Protein AF-A0A6I2GN11-F1 (afdb_monomer)

Structure (mmCIF, N/CA/C/O backbone):
data_AF-A0A6I2GN11-F1
#
_entry.id   AF-A0A6I2GN11-F1
#
loop_
_atom_site.group_PDB
_atom_site.id
_atom_site.type_symbol
_atom_site.label_atom_id
_atom_site.label_alt_id
_atom_site.label_comp_id
_atom_site.label_asym_id
_atom_site.label_entity_id
_atom_site.label_seq_id
_atom_site.pdbx_PDB_ins_code
_atom_site.Cartn_x
_atom_site.Cartn_y
_atom_site.Cartn_z
_atom_site.occupancy
_atom_site.B_iso_or_equiv
_atom_site.auth_seq_id
_atom_site.auth_comp_id
_atom_site.auth_asym_id
_atom_site.auth_atom_id
_atom_site.pdbx_PDB_model_num
ATOM 1 N N . MET A 1 1 ? 17.902 -8.214 -9.790 1.00 86.19 1 MET A N 1
ATOM 2 C CA . MET A 1 1 ? 16.972 -7.175 -9.284 1.00 86.19 1 MET A CA 1
ATOM 3 C C . MET A 1 1 ? 15.675 -7.119 -10.087 1.00 86.19 1 MET A C 1
ATOM 5 O O . MET A 1 1 ? 14.624 -7.258 -9.486 1.00 86.19 1 MET A O 1
ATOM 9 N N . ARG A 1 2 ? 15.727 -7.032 -11.425 1.00 91.12 2 ARG A N 1
ATOM 10 C CA . ARG A 1 2 ? 14.541 -7.027 -12.307 1.00 91.12 2 ARG A CA 1
ATOM 11 C C . ARG A 1 2 ? 13.527 -8.161 -12.048 1.00 91.12 2 ARG A C 1
ATOM 13 O O . ARG A 1 2 ? 12.377 -7.871 -11.758 1.00 91.12 2 ARG A O 1
ATOM 20 N N . ILE A 1 3 ? 13.953 -9.430 -12.078 1.00 91.31 3 ILE A N 1
ATOM 21 C CA . ILE A 1 3 ? 13.061 -10.589 -11.829 1.00 91.31 3 ILE A CA 1
ATOM 22 C C . ILE A 1 3 ? 12.426 -10.527 -10.432 1.00 91.31 3 ILE A C 1
ATOM 24 O O . ILE A 1 3 ? 11.231 -10.748 -10.282 1.00 91.31 3 ILE A O 1
ATOM 28 N N . PHE A 1 4 ? 13.212 -10.171 -9.412 1.00 92.25 4 PHE A N 1
ATOM 29 C CA . PHE A 1 4 ? 12.707 -9.997 -8.049 1.00 92.25 4 PHE A CA 1
ATOM 30 C C . PHE A 1 4 ? 11.623 -8.910 -7.973 1.00 92.25 4 PHE A C 1
ATOM 32 O O . PHE A 1 4 ? 10.580 -9.132 -7.364 1.00 92.25 4 PHE A O 1
ATOM 39 N N . LEU A 1 5 ? 11.838 -7.764 -8.631 1.00 93.00 5 LEU A N 1
ATOM 40 C CA . LEU A 1 5 ? 10.846 -6.691 -8.709 1.00 93.00 5 LEU A CA 1
ATOM 41 C C . LEU A 1 5 ? 9.572 -7.143 -9.426 1.00 93.00 5 LEU A C 1
ATOM 43 O O . LEU A 1 5 ? 8.487 -6.817 -8.966 1.00 93.00 5 LEU A O 1
ATOM 47 N N . LEU A 1 6 ? 9.680 -7.928 -10.499 1.00 93.50 6 LEU A N 1
ATOM 48 C CA . LEU A 1 6 ? 8.512 -8.475 -11.196 1.00 93.50 6 LEU A CA 1
ATOM 49 C C . LEU A 1 6 ? 7.701 -9.428 -10.304 1.00 93.50 6 LEU A C 1
ATOM 51 O O . LEU A 1 6 ? 6.481 -9.309 -10.244 1.00 93.50 6 LEU A O 1
ATOM 55 N N . ILE A 1 7 ? 8.361 -10.325 -9.564 1.00 93.00 7 ILE A N 1
ATOM 56 C CA . ILE A 1 7 ? 7.687 -11.240 -8.625 1.00 93.00 7 ILE A CA 1
ATOM 57 C C . ILE A 1 7 ? 6.972 -10.450 -7.521 1.00 93.00 7 ILE A C 1
ATOM 59 O O . ILE A 1 7 ? 5.804 -10.700 -7.237 1.00 93.00 7 ILE A O 1
ATOM 63 N N . GLN A 1 8 ? 7.647 -9.469 -6.923 1.00 92.75 8 GLN A N 1
ATOM 64 C CA . GLN A 1 8 ? 7.053 -8.607 -5.900 1.00 92.75 8 GLN A CA 1
ATOM 65 C C . GLN A 1 8 ? 5.876 -7.795 -6.457 1.00 92.75 8 GLN A C 1
ATOM 67 O O . GLN A 1 8 ? 4.821 -7.739 -5.832 1.00 92.75 8 GLN A O 1
ATOM 72 N N . ALA A 1 9 ? 6.011 -7.228 -7.657 1.00 91.50 9 ALA A N 1
ATOM 73 C CA . ALA A 1 9 ? 4.938 -6.480 -8.300 1.00 91.50 9 ALA A CA 1
ATOM 74 C C . ALA A 1 9 ? 3.709 -7.351 -8.597 1.00 91.50 9 ALA A C 1
ATOM 76 O O . ALA A 1 9 ? 2.588 -6.874 -8.454 1.00 91.50 9 ALA A O 1
ATOM 77 N N . LEU A 1 10 ? 3.892 -8.630 -8.943 1.00 90.25 10 LEU A N 1
ATOM 78 C CA . LEU A 1 10 ? 2.782 -9.576 -9.099 1.00 90.25 10 LEU A CA 1
ATOM 79 C C . LEU A 1 10 ? 2.041 -9.808 -7.778 1.00 90.25 10 LEU A C 1
ATOM 81 O O . LEU A 1 10 ? 0.813 -9.744 -7.750 1.00 90.25 10 LEU A O 1
ATOM 85 N N . VAL A 1 11 ? 2.771 -10.027 -6.679 1.00 90.56 11 VAL A N 1
ATOM 86 C CA . VAL A 1 11 ? 2.172 -10.220 -5.346 1.00 90.56 11 VAL A CA 1
ATOM 87 C C . VAL A 1 11 ? 1.403 -8.969 -4.907 1.00 90.56 11 VAL A C 1
ATOM 89 O O . VAL A 1 11 ? 0.246 -9.065 -4.497 1.00 90.56 11 VAL A O 1
ATOM 92 N N . LEU A 1 12 ? 2.011 -7.787 -5.041 1.00 90.50 12 LEU A N 1
ATOM 93 C CA . LEU A 1 12 ? 1.383 -6.515 -4.675 1.00 90.50 12 LEU A CA 1
ATOM 94 C C . LEU A 1 12 ? 0.189 -6.180 -5.579 1.00 90.50 12 LEU A C 1
ATOM 96 O O . LEU A 1 12 ? -0.848 -5.732 -5.092 1.00 90.50 12 LEU A O 1
ATOM 100 N N . GLY A 1 13 ? 0.305 -6.450 -6.881 1.00 87.56 13 GLY A N 1
ATOM 101 C CA . GLY A 1 13 ? -0.762 -6.253 -7.857 1.00 87.56 13 GLY A CA 1
ATOM 102 C C . GLY A 1 13 ? -1.975 -7.133 -7.568 1.00 87.56 13 GLY A C 1
ATOM 103 O O . GLY A 1 13 ? -3.099 -6.634 -7.566 1.00 87.56 13 GLY A O 1
ATOM 104 N N . ALA A 1 14 ? -1.759 -8.410 -7.239 1.00 86.69 14 ALA A N 1
ATOM 105 C CA . ALA A 1 14 ? -2.827 -9.318 -6.824 1.00 86.69 14 ALA A CA 1
ATOM 106 C C . ALA A 1 14 ? -3.524 -8.830 -5.542 1.00 86.69 14 ALA A C 1
ATOM 108 O O . ALA A 1 14 ? -4.753 -8.811 -5.469 1.00 86.69 14 ALA A O 1
ATOM 109 N N . PHE A 1 15 ? -2.751 -8.363 -4.557 1.00 85.19 15 PHE A N 1
ATOM 110 C CA . PHE A 1 15 ? -3.291 -7.825 -3.309 1.00 85.19 15 PHE A CA 1
ATOM 111 C C . PHE A 1 15 ? -4.134 -6.555 -3.527 1.00 85.19 15 PHE A C 1
ATOM 113 O O . PHE A 1 15 ? -5.218 -6.411 -2.954 1.00 85.19 15 PHE A O 1
ATOM 120 N N . HIS A 1 16 ? -3.676 -5.642 -4.388 1.00 82.88 16 HIS A N 1
ATOM 121 C CA . HIS A 1 16 ? -4.422 -4.437 -4.759 1.00 82.88 16 HIS A CA 1
ATOM 122 C C . HIS A 1 16 ? -5.687 -4.748 -5.558 1.00 82.88 16 HIS A C 1
ATOM 124 O O . HIS A 1 16 ? -6.732 -4.170 -5.267 1.00 82.88 16 HIS A O 1
ATOM 130 N N . ALA A 1 17 ? -5.630 -5.679 -6.512 1.00 81.31 17 ALA A N 1
ATOM 131 C CA . ALA A 1 17 ? -6.801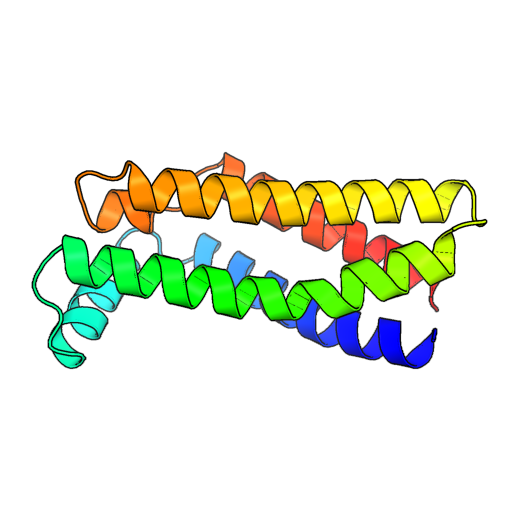 -6.106 -7.273 1.00 81.31 17 ALA A CA 1
ATOM 132 C C . ALA A 1 17 ? -7.871 -6.727 -6.360 1.00 81.31 17 ALA A C 1
ATOM 134 O O . ALA A 1 17 ? -9.044 -6.360 -6.453 1.00 81.31 17 ALA A O 1
ATOM 135 N N . TYR A 1 18 ? -7.464 -7.591 -5.423 1.00 80.88 18 TYR A N 1
ATOM 136 C CA . TYR A 1 18 ? -8.359 -8.151 -4.409 1.00 80.88 18 TYR A CA 1
ATOM 137 C C . TYR A 1 18 ? -8.990 -7.055 -3.542 1.00 80.88 18 TYR A C 1
ATOM 139 O O . TYR A 1 18 ? -10.206 -7.023 -3.361 1.00 80.88 18 TYR A O 1
ATOM 147 N N . SER A 1 19 ? -8.179 -6.110 -3.060 1.00 77.44 19 SER A N 1
ATOM 148 C CA . SER A 1 19 ? -8.649 -4.998 -2.227 1.00 77.44 19 SER A CA 1
ATOM 149 C C . SER A 1 19 ? -9.636 -4.096 -2.980 1.00 77.44 19 SER A C 1
ATOM 151 O O . SER A 1 19 ? -10.704 -3.790 -2.453 1.00 77.44 19 SER A O 1
ATOM 153 N N . LEU A 1 20 ? -9.335 -3.730 -4.232 1.00 73.69 20 LEU A N 1
ATOM 154 C CA . LEU A 1 20 ? -10.220 -2.945 -5.103 1.00 73.69 20 LEU A CA 1
ATOM 155 C C . LEU A 1 20 ? -11.548 -3.664 -5.361 1.00 73.69 20 LEU A C 1
ATOM 157 O O . LEU A 1 20 ? -12.606 -3.040 -5.262 1.00 73.69 20 LEU A O 1
ATOM 161 N N . SER A 1 21 ? -11.502 -4.968 -5.654 1.00 73.06 21 SER A N 1
ATOM 162 C CA . SER A 1 21 ? -12.703 -5.786 -5.859 1.00 73.06 21 SER A CA 1
ATOM 163 C C . SER A 1 21 ? -13.555 -5.830 -4.597 1.00 73.06 21 SER A C 1
ATOM 165 O O . SER A 1 21 ? -14.751 -5.566 -4.652 1.00 73.06 21 SER A O 1
ATOM 167 N N . ALA A 1 22 ? -12.938 -6.072 -3.440 1.00 67.06 22 ALA A N 1
ATOM 168 C CA . ALA A 1 22 ? -13.660 -6.128 -2.181 1.00 67.06 22 ALA A CA 1
ATOM 169 C C . ALA A 1 22 ? -14.362 -4.788 -1.888 1.00 67.06 22 ALA A C 1
ATOM 171 O O . ALA A 1 22 ? -15.523 -4.765 -1.482 1.00 67.06 22 ALA A O 1
ATOM 172 N N . ILE A 1 23 ? -13.680 -3.653 -2.114 1.00 66.69 23 ILE A N 1
ATOM 173 C CA . ILE A 1 23 ? -14.214 -2.287 -1.924 1.00 66.69 23 ILE A CA 1
ATOM 174 C C . ILE A 1 23 ? -15.438 -1.993 -2.796 1.00 66.69 23 ILE A C 1
ATOM 176 O O . ILE A 1 23 ? -16.326 -1.253 -2.362 1.00 66.69 23 ILE A O 1
ATOM 180 N N . ARG A 1 24 ? -15.494 -2.552 -4.004 1.00 58.38 24 ARG A N 1
ATOM 181 C CA . ARG A 1 24 ? -16.620 -2.364 -4.920 1.00 58.38 24 ARG A CA 1
ATOM 182 C C . ARG A 1 24 ? -17.900 -3.037 -4.416 1.00 58.38 24 ARG A C 1
ATOM 184 O O . ARG A 1 24 ? -18.962 -2.448 -4.590 1.00 58.38 24 ARG A O 1
ATOM 191 N N . ASP A 1 25 ? -17.789 -4.190 -3.757 1.00 54.56 25 ASP A N 1
ATOM 192 C CA . ASP A 1 25 ? -18.942 -5.077 -3.562 1.00 54.56 25 ASP A CA 1
ATOM 193 C C . ASP A 1 25 ? -19.582 -5.031 -2.163 1.00 54.56 25 ASP A C 1
ATOM 195 O O . ASP A 1 25 ? -20.752 -5.378 -2.036 1.00 54.56 25 ASP A O 1
ATOM 199 N N . LYS A 1 26 ? -18.891 -4.587 -1.100 1.00 53.81 26 LYS A N 1
ATOM 200 C CA . LYS A 1 26 ? -19.430 -4.699 0.277 1.00 53.81 26 LYS A CA 1
ATOM 201 C C . LYS A 1 26 ? -18.907 -3.641 1.250 1.00 53.81 26 LYS A C 1
ATOM 203 O O . LYS A 1 26 ? -17.900 -3.868 1.921 1.00 53.81 26 LYS A O 1
ATOM 208 N N . ALA A 1 27 ? -19.566 -2.487 1.353 1.00 53.09 27 ALA A N 1
ATOM 209 C CA . ALA A 1 27 ? -19.242 -1.501 2.396 1.00 53.09 27 ALA A CA 1
ATOM 210 C C . ALA A 1 27 ? -20.013 -1.742 3.710 1.00 53.09 27 ALA A C 1
ATOM 2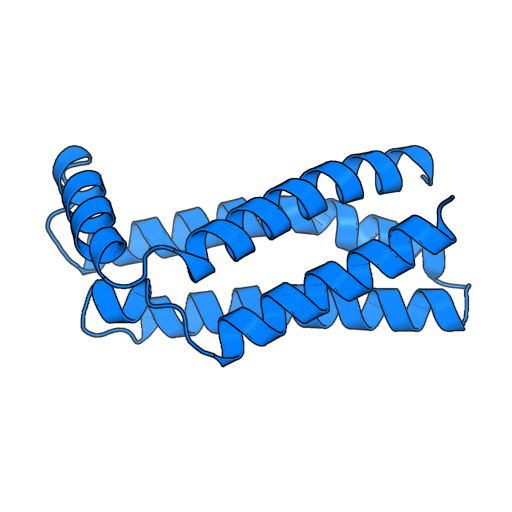12 O O . ALA A 1 27 ? -19.457 -1.494 4.772 1.00 53.09 27 ALA A O 1
ATOM 213 N N . ILE A 1 28 ? -21.247 -2.258 3.638 1.00 49.94 28 ILE A N 1
ATOM 214 C CA . ILE A 1 28 ? -22.135 -2.426 4.805 1.00 49.94 28 ILE A CA 1
ATOM 215 C C . ILE A 1 28 ? -22.011 -3.834 5.415 1.00 49.94 28 ILE A C 1
ATOM 217 O O . ILE A 1 28 ? -21.880 -3.952 6.624 1.00 49.94 28 ILE A O 1
ATOM 221 N N . ASP A 1 29 ? -21.920 -4.893 4.600 1.00 56.91 29 ASP A N 1
ATOM 222 C CA . ASP A 1 29 ? -21.723 -6.275 5.096 1.00 56.91 29 ASP A CA 1
ATOM 223 C C . ASP A 1 29 ? -20.414 -6.463 5.875 1.00 56.91 29 ASP A C 1
ATOM 225 O O . ASP A 1 29 ? -20.305 -7.328 6.741 1.00 56.91 29 ASP A O 1
ATOM 229 N N . ARG A 1 30 ? -19.394 -5.652 5.576 1.00 61.41 30 ARG A N 1
ATOM 230 C CA . ARG A 1 30 ? -18.069 -5.858 6.158 1.00 61.41 30 ARG A CA 1
ATOM 231 C C . ARG A 1 30 ? -17.951 -5.397 7.598 1.00 61.41 30 ARG A C 1
ATOM 233 O O . ARG A 1 30 ? -17.133 -5.969 8.303 1.00 61.41 30 ARG A O 1
ATOM 240 N N . SER A 1 31 ? -18.733 -4.426 8.068 1.00 60.59 31 SER A N 1
ATOM 241 C CA . SER A 1 31 ? -18.690 -4.072 9.494 1.00 60.59 31 SER A CA 1
ATOM 242 C C . SER A 1 31 ? -19.152 -5.231 10.369 1.00 60.59 31 SER A C 1
ATOM 244 O O . SER A 1 31 ? -18.481 -5.529 11.352 1.00 60.59 31 SER A O 1
ATOM 246 N N . VAL A 1 32 ? -20.193 -5.944 9.935 1.00 65.25 32 VAL A N 1
ATOM 247 C CA . VAL A 1 32 ? -20.699 -7.154 10.591 1.00 65.25 32 VAL A CA 1
ATOM 248 C C . VAL A 1 32 ? -19.676 -8.291 10.510 1.00 65.25 32 VAL A C 1
ATOM 250 O O . VAL A 1 32 ? -19.323 -8.851 11.540 1.00 65.25 32 VAL A O 1
ATOM 253 N N . GLU A 1 33 ? -19.104 -8.570 9.330 1.00 69.25 33 GLU A N 1
ATOM 254 C CA . GLU A 1 33 ? -18.054 -9.598 9.180 1.00 69.25 33 GLU A CA 1
ATOM 255 C C . GLU A 1 33 ? -16.806 -9.289 10.041 1.00 69.25 33 GLU A C 1
ATOM 257 O O . GLU A 1 33 ? -16.201 -10.189 10.629 1.00 69.25 33 GLU A O 1
ATOM 262 N N . PHE A 1 34 ? -16.408 -8.015 10.150 1.00 70.19 34 PHE A N 1
ATOM 263 C CA . PHE A 1 34 ? -15.291 -7.603 11.004 1.00 70.19 34 PHE A CA 1
ATOM 264 C C . PHE A 1 34 ? -15.636 -7.740 12.485 1.00 70.19 34 PHE A C 1
ATOM 266 O O . PHE A 1 34 ? -14.806 -8.232 13.246 1.00 70.19 34 PHE A O 1
ATOM 273 N N . GLU A 1 35 ? -16.831 -7.328 12.899 1.00 68.25 35 GLU A N 1
ATOM 274 C CA . GLU A 1 35 ? -17.302 -7.464 14.277 1.00 68.25 35 GLU A CA 1
ATOM 275 C C . GLU A 1 35 ? -17.399 -8.940 14.693 1.00 68.25 35 GLU 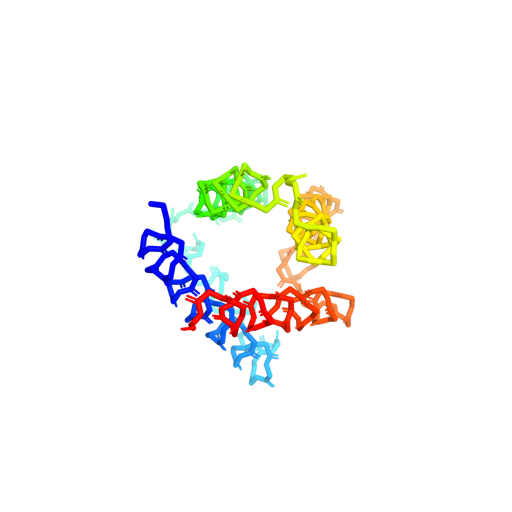A C 1
ATOM 277 O O . GLU A 1 35 ? -16.895 -9.310 15.752 1.00 68.25 35 GLU A O 1
ATOM 282 N N . GLU A 1 36 ? -17.911 -9.815 13.825 1.00 74.25 36 GLU A N 1
ATOM 283 C CA . GLU A 1 36 ? -17.909 -11.269 14.018 1.00 74.25 36 GLU A CA 1
ATOM 284 C C . GLU A 1 36 ? -16.489 -11.840 14.122 1.00 74.25 36 GLU A C 1
ATOM 286 O O . GLU A 1 36 ? -16.209 -12.636 15.019 1.00 74.25 36 GLU A O 1
ATOM 291 N N . MET A 1 37 ? -15.558 -11.400 13.268 1.00 74.81 37 MET A N 1
ATOM 292 C CA . MET A 1 37 ? -14.150 -11.804 13.341 1.00 74.81 37 MET A CA 1
ATOM 293 C C . MET A 1 37 ? -13.497 -11.349 14.655 1.00 74.81 37 MET A C 1
ATOM 295 O O . MET A 1 37 ? -12.738 -12.104 15.266 1.00 74.81 37 MET A O 1
ATOM 299 N N . PHE A 1 38 ? -13.778 -10.129 15.116 1.00 77.38 38 PHE A N 1
ATOM 300 C CA . PHE A 1 38 ? -13.267 -9.625 16.389 1.00 77.38 38 PHE A CA 1
ATOM 301 C C . PHE A 1 38 ? -13.854 -10.383 17.577 1.00 77.38 38 PHE A C 1
ATOM 303 O O . PHE A 1 38 ? -13.099 -10.775 18.468 1.00 77.38 38 PHE A O 1
ATOM 310 N N . ASN A 1 39 ? -15.154 -10.673 17.548 1.00 76.88 39 ASN A N 1
ATOM 311 C CA . ASN A 1 39 ? -15.830 -11.482 18.556 1.00 76.88 39 ASN A CA 1
ATOM 312 C C . ASN A 1 39 ? -15.272 -12.913 18.601 1.00 76.88 39 ASN A C 1
ATOM 314 O O . ASN A 1 39 ? -14.980 -13.418 19.683 1.00 76.88 39 ASN A O 1
ATOM 318 N N . ALA A 1 40 ? -15.016 -13.538 17.447 1.00 76.69 40 ALA A N 1
ATOM 319 C CA . ALA A 1 40 ? -14.383 -14.857 17.360 1.00 76.69 40 ALA A CA 1
ATOM 320 C C . ALA A 1 40 ? -12.944 -14.873 17.914 1.00 76.69 40 ALA A C 1
ATOM 322 O O . ALA A 1 40 ? -12.483 -15.890 18.430 1.00 76.69 40 ALA A O 1
ATOM 323 N N . LEU A 1 41 ? -12.237 -13.741 17.844 1.00 76.25 41 LEU A N 1
ATOM 324 C CA . LEU A 1 41 ? -10.910 -13.547 18.437 1.00 76.25 41 LEU A CA 1
ATOM 325 C C . LEU A 1 41 ? -10.958 -13.112 19.914 1.00 76.25 41 LEU A C 1
ATOM 327 O O . LEU A 1 41 ? -9.905 -12.836 20.493 1.00 76.25 41 LEU A O 1
ATOM 331 N N . GLY A 1 42 ? -12.150 -13.032 20.516 1.00 78.12 42 GLY A N 1
ATOM 332 C CA . GLY A 1 42 ? -12.358 -12.605 21.902 1.00 78.12 42 GLY A CA 1
ATOM 333 C C . GLY A 1 42 ? -12.137 -11.110 22.145 1.00 78.12 42 GLY A C 1
ATOM 334 O O . GLY A 1 42 ? -11.924 -10.714 23.285 1.00 78.12 42 GLY A O 1
ATOM 335 N N . LYS A 1 43 ? -12.153 -10.281 21.094 1.00 77.94 43 LYS A N 1
ATOM 336 C CA . LYS A 1 43 ? -11.878 -8.838 21.149 1.00 77.94 43 LYS A CA 1
ATOM 337 C C . LYS A 1 43 ? -13.163 -8.031 21.075 1.00 77.94 43 LYS A C 1
ATOM 339 O O . LYS A 1 43 ? -13.545 -7.546 20.010 1.00 77.94 43 LYS A O 1
ATOM 344 N N . THR A 1 44 ? -13.823 -7.878 22.211 1.00 75.56 44 THR A N 1
ATOM 345 C CA . THR A 1 44 ? -15.104 -7.166 22.295 1.00 75.56 44 THR A CA 1
ATOM 346 C C . THR A 1 44 ? -14.938 -5.669 22.554 1.00 75.56 44 THR A C 1
ATOM 348 O O . THR A 1 44 ? -15.861 -4.905 22.295 1.00 75.56 44 THR A O 1
ATOM 351 N N . ASP A 1 45 ? -13.775 -5.229 23.051 1.00 85.31 45 ASP A N 1
ATOM 352 C CA . ASP A 1 45 ? -13.516 -3.812 23.316 1.00 85.31 45 ASP A CA 1
ATOM 353 C C . ASP A 1 45 ? -12.918 -3.084 22.102 1.00 85.31 45 ASP A C 1
ATOM 355 O O . ASP A 1 45 ? -11.994 -3.562 21.435 1.00 85.31 45 ASP A O 1
ATOM 359 N N . LEU A 1 46 ? -13.401 -1.865 21.847 1.00 82.56 46 LEU A N 1
ATOM 360 C CA . LEU A 1 46 ? -12.976 -1.038 20.717 1.00 82.56 46 LEU A CA 1
ATOM 361 C C . LEU A 1 46 ? -11.470 -0.735 20.764 1.00 82.56 46 LEU A C 1
ATOM 363 O O . LEU A 1 46 ? -10.827 -0.618 19.716 1.00 82.56 46 LEU A O 1
ATOM 367 N N . VAL A 1 47 ? -10.883 -0.599 21.959 1.00 86.88 47 VAL A N 1
ATOM 368 C CA . VAL A 1 47 ? -9.438 -0.365 22.099 1.00 86.88 47 VAL A CA 1
ATOM 369 C C . VAL A 1 47 ? -8.656 -1.576 21.594 1.00 86.88 47 VAL A C 1
ATOM 371 O O . VAL A 1 47 ? -7.719 -1.416 20.808 1.00 86.88 47 VAL A O 1
ATOM 374 N N . GLU A 1 48 ? -9.062 -2.790 21.964 1.00 86.56 48 GLU A N 1
ATOM 375 C CA . GLU A 1 48 ? -8.414 -4.030 21.524 1.00 86.56 48 GLU A CA 1
ATOM 376 C C . GLU A 1 48 ? -8.552 -4.264 20.017 1.00 86.56 48 GLU A C 1
ATOM 378 O O . GLU A 1 48 ? -7.591 -4.693 19.359 1.00 86.56 48 GLU A O 1
ATOM 383 N N . GLN A 1 49 ? -9.721 -3.940 19.460 1.00 83.62 49 GLN A N 1
ATOM 384 C CA . GLN A 1 49 ? -9.993 -3.997 18.025 1.00 83.62 49 GLN A CA 1
ATOM 385 C C . GLN A 1 49 ? -9.099 -3.013 17.257 1.00 83.62 49 GLN A C 1
ATOM 387 O O . GLN A 1 49 ? -8.426 -3.401 16.300 1.00 83.62 49 GLN A O 1
ATOM 392 N N . LYS A 1 50 ? -8.972 -1.762 17.719 1.00 87.12 50 LYS A N 1
ATOM 393 C CA . LYS A 1 50 ? -8.058 -0.768 17.123 1.00 87.12 50 LYS A CA 1
ATOM 394 C C . LYS A 1 50 ? -6.595 -1.181 17.215 1.00 87.12 50 LYS A C 1
ATOM 396 O O . LYS A 1 50 ? -5.854 -1.018 16.245 1.00 87.12 50 LYS A O 1
ATOM 401 N N . VAL A 1 51 ? -6.158 -1.723 18.353 1.00 89.50 51 VAL A N 1
ATOM 402 C CA . VAL A 1 51 ? -4.785 -2.229 18.523 1.00 89.50 51 VAL A CA 1
ATOM 403 C C . VAL A 1 51 ? -4.508 -3.356 17.531 1.00 89.50 51 VAL A C 1
ATOM 405 O O . VAL A 1 51 ? -3.438 -3.385 16.917 1.00 89.50 51 VAL A O 1
ATOM 408 N N . PHE A 1 52 ? -5.470 -4.259 17.332 1.00 87.19 52 PHE A N 1
ATOM 409 C CA . PHE A 1 52 ? -5.362 -5.303 16.320 1.00 87.19 52 PHE A CA 1
ATOM 410 C C . PHE A 1 52 ? -5.272 -4.725 14.908 1.00 87.19 52 PHE A C 1
ATOM 412 O O . PHE A 1 52 ? -4.335 -5.067 14.194 1.00 87.19 52 PHE A O 1
ATOM 419 N N . LEU A 1 53 ? -6.177 -3.818 14.529 1.00 86.25 53 LEU A N 1
ATOM 420 C CA . LEU A 1 53 ? -6.173 -3.179 13.211 1.00 86.25 53 LEU A CA 1
ATOM 421 C C . LEU A 1 53 ? -4.841 -2.478 12.935 1.00 86.25 53 LEU A C 1
ATOM 423 O O . LEU A 1 53 ? -4.221 -2.738 11.911 1.00 86.25 53 LEU A O 1
ATOM 427 N N . ILE A 1 54 ? -4.329 -1.687 13.884 1.00 89.19 54 ILE A N 1
ATOM 428 C CA . ILE A 1 54 ? -3.013 -1.039 13.767 1.00 89.19 54 ILE A CA 1
ATOM 429 C C . ILE A 1 54 ? -1.908 -2.076 13.554 1.00 89.19 54 ILE A C 1
ATOM 431 O O . ILE A 1 54 ? -1.014 -1.868 12.729 1.00 89.19 54 ILE A O 1
ATOM 435 N N . ARG A 1 55 ? -1.935 -3.187 14.298 1.00 88.00 55 ARG A N 1
ATOM 436 C CA . ARG A 1 55 ? -0.940 -4.256 14.159 1.00 88.00 55 ARG A CA 1
ATOM 437 C C . ARG A 1 55 ? -1.014 -4.894 12.774 1.00 88.00 55 ARG A C 1
ATOM 439 O O . ARG A 1 55 ? 0.026 -5.068 12.146 1.00 88.00 55 ARG A O 1
ATOM 446 N N . THR A 1 56 ? -2.211 -5.187 12.283 1.00 85.50 56 THR A N 1
ATOM 447 C CA . THR A 1 56 ? -2.437 -5.769 10.955 1.00 85.50 56 THR A CA 1
ATOM 448 C C . THR A 1 56 ? -2.018 -4.810 9.841 1.00 85.50 56 THR A C 1
ATOM 450 O O . THR A 1 56 ? -1.268 -5.213 8.955 1.00 85.50 56 THR A O 1
ATOM 453 N N . THR A 1 57 ? -2.383 -3.525 9.918 1.00 86.25 57 THR A N 1
ATOM 454 C CA . THR A 1 57 ? -1.945 -2.487 8.967 1.00 86.25 57 THR A CA 1
ATOM 455 C C . THR A 1 57 ? -0.419 -2.374 8.922 1.00 86.25 57 THR A C 1
ATOM 457 O O . THR A 1 57 ? 0.166 -2.282 7.844 1.00 86.25 57 THR A O 1
ATOM 460 N N . ARG A 1 58 ? 0.257 -2.446 10.077 1.00 85.94 58 ARG A N 1
ATOM 461 C CA . ARG A 1 58 ? 1.728 -2.479 10.144 1.00 85.94 58 ARG A CA 1
ATOM 462 C C . ARG A 1 58 ? 2.306 -3.701 9.436 1.00 85.94 58 ARG A C 1
ATOM 464 O O . ARG A 1 58 ? 3.212 -3.543 8.624 1.00 85.94 58 ARG A O 1
ATOM 471 N N . TRP A 1 59 ? 1.777 -4.894 9.695 1.00 83.81 59 TRP A N 1
ATOM 472 C CA . TRP A 1 59 ? 2.241 -6.110 9.023 1.00 83.81 59 TRP A CA 1
ATOM 473 C C . TRP A 1 59 ? 2.032 -6.062 7.511 1.00 83.81 59 TRP A C 1
ATOM 475 O O . TRP A 1 59 ? 2.943 -6.416 6.769 1.00 83.81 59 TRP A O 1
ATOM 485 N N . MET A 1 60 ? 0.889 -5.559 7.043 1.00 81.06 60 MET A N 1
ATOM 486 C CA . MET A 1 60 ? 0.645 -5.400 5.609 1.00 81.06 60 MET A CA 1
ATOM 487 C C . MET A 1 60 ? 1.612 -4.402 4.966 1.00 81.06 60 MET A C 1
ATOM 489 O O . MET A 1 60 ? 2.121 -4.673 3.883 1.00 81.06 60 MET A O 1
ATOM 493 N N . SER A 1 61 ? 1.959 -3.303 5.646 1.00 80.06 61 SER A N 1
ATOM 494 C CA . SER A 1 61 ? 2.935 -2.335 5.119 1.00 80.06 61 SER A CA 1
ATOM 495 C C . SER A 1 61 ? 4.342 -2.922 4.923 1.00 80.06 61 SER A C 1
ATOM 497 O O . SER A 1 61 ? 5.061 -2.507 4.013 1.00 80.06 61 SER A O 1
ATOM 499 N N . LEU A 1 62 ? 4.723 -3.941 5.706 1.00 84.00 62 LEU A N 1
ATOM 500 C CA . LEU A 1 62 ? 6.006 -4.631 5.540 1.00 84.00 62 LEU A CA 1
ATOM 501 C C . LEU A 1 62 ? 6.101 -5.403 4.218 1.00 84.00 62 LEU A C 1
ATOM 503 O O . LEU A 1 62 ? 7.212 -5.622 3.747 1.00 84.00 62 LEU A O 1
ATOM 507 N N . LEU A 1 63 ? 4.977 -5.765 3.590 1.00 84.25 63 LEU A N 1
ATOM 508 C CA . LEU A 1 63 ? 4.978 -6.396 2.264 1.00 84.25 63 LEU A CA 1
ATOM 509 C C . LEU A 1 63 ? 5.437 -5.425 1.169 1.00 84.25 63 LEU A C 1
ATOM 511 O O . LEU A 1 63 ? 6.076 -5.837 0.206 1.00 84.25 63 LEU A O 1
ATOM 515 N N . PHE A 1 64 ? 5.159 -4.130 1.332 1.00 87.44 64 PHE A N 1
ATOM 516 C CA . PHE A 1 64 ? 5.530 -3.101 0.358 1.00 87.44 64 PHE A CA 1
ATOM 517 C C . PHE A 1 64 ? 6.977 -2.633 0.524 1.00 87.44 64 PHE A C 1
ATOM 519 O O . PHE A 1 64 ? 7.599 -2.199 -0.444 1.00 87.44 64 PHE A O 1
ATOM 526 N N . LEU A 1 65 ? 7.530 -2.731 1.737 1.00 90.06 65 LEU A N 1
ATOM 527 C CA . LEU A 1 65 ? 8.844 -2.182 2.067 1.00 90.06 65 LEU A CA 1
ATOM 528 C C . LEU A 1 65 ? 9.981 -2.742 1.186 1.00 90.06 65 LEU A C 1
ATOM 530 O O . LEU A 1 65 ? 10.736 -1.929 0.646 1.00 90.06 65 LEU A O 1
ATOM 534 N N . PRO A 1 66 ? 10.099 -4.068 0.949 1.00 92.06 66 PRO A N 1
ATOM 535 C CA . PRO A 1 66 ? 11.095 -4.596 0.024 1.00 92.06 66 PRO A CA 1
ATOM 536 C C . PRO A 1 66 ? 10.934 -4.009 -1.378 1.00 92.06 66 PRO A C 1
ATOM 538 O O . PRO A 1 66 ? 11.905 -3.511 -1.944 1.00 92.06 66 PRO A O 1
ATOM 541 N N . TYR A 1 67 ? 9.715 -4.010 -1.927 1.00 93.50 67 TYR A N 1
ATOM 542 C CA . TYR A 1 67 ? 9.482 -3.496 -3.273 1.00 93.50 67 TYR A CA 1
ATOM 543 C C . TYR A 1 67 ? 9.890 -2.027 -3.392 1.00 93.50 67 TYR A C 1
ATOM 545 O O . TYR A 1 67 ? 10.698 -1.712 -4.259 1.00 93.50 67 TYR A O 1
ATOM 553 N N . CYS A 1 68 ? 9.439 -1.169 -2.470 1.00 94.06 68 CYS A N 1
ATOM 554 C CA . CYS A 1 68 ? 9.777 0.255 -2.437 1.00 94.06 68 CYS A CA 1
ATOM 555 C C . CYS A 1 68 ? 11.292 0.505 -2.412 1.00 94.06 68 CYS A C 1
ATOM 557 O O . CYS A 1 68 ? 11.796 1.353 -3.149 1.00 94.06 68 CYS A O 1
ATOM 559 N N . VAL A 1 69 ? 12.032 -0.228 -1.574 1.00 94.31 69 VAL A N 1
ATOM 560 C CA . VAL A 1 69 ? 13.489 -0.067 -1.458 1.00 94.31 69 VAL A CA 1
ATOM 561 C C . VAL A 1 69 ? 14.176 -0.495 -2.753 1.00 94.31 69 VAL A C 1
ATOM 563 O O . VAL A 1 69 ? 14.918 0.286 -3.350 1.00 94.31 69 VAL A O 1
ATOM 566 N N . PHE A 1 70 ? 13.898 -1.711 -3.229 1.00 94.75 70 PHE A N 1
ATOM 567 C CA . PHE A 1 70 ? 14.563 -2.246 -4.415 1.00 94.75 70 PHE A CA 1
ATOM 568 C C . PHE A 1 70 ? 14.175 -1.491 -5.693 1.00 94.75 70 PHE A C 1
ATOM 570 O O . PHE A 1 70 ? 15.026 -1.324 -6.568 1.00 94.75 70 PHE A O 1
ATOM 577 N N . SER A 1 71 ? 12.938 -0.997 -5.814 1.00 94.25 71 SER A N 1
ATOM 578 C CA . SER A 1 71 ? 12.506 -0.201 -6.967 1.00 94.25 71 SER A CA 1
ATOM 579 C C . SER A 1 71 ? 13.203 1.158 -6.988 1.00 94.25 71 SER A C 1
ATOM 581 O O . SER A 1 71 ? 13.689 1.573 -8.039 1.00 94.25 71 SER A O 1
ATOM 583 N N . MET A 1 72 ? 13.320 1.827 -5.833 1.00 94.88 72 MET A N 1
ATOM 584 C CA . MET A 1 72 ? 14.031 3.107 -5.714 1.00 94.88 72 MET A CA 1
ATOM 585 C C . MET A 1 72 ? 15.510 2.963 -6.070 1.00 94.88 72 MET A C 1
ATOM 587 O O . MET A 1 72 ? 16.053 3.805 -6.782 1.00 94.88 72 MET A O 1
ATOM 591 N N . THR A 1 73 ? 16.162 1.881 -5.631 1.00 94.31 73 THR A N 1
ATOM 592 C CA . THR A 1 73 ? 17.556 1.597 -5.997 1.00 94.31 73 THR A CA 1
ATOM 593 C C . THR A 1 73 ? 17.698 1.262 -7.481 1.00 94.31 73 THR A C 1
ATOM 595 O O . THR A 1 73 ? 18.615 1.759 -8.132 1.00 94.31 73 THR A O 1
ATOM 598 N N . TYR A 1 74 ? 16.797 0.445 -8.034 1.00 94.88 74 TYR A N 1
ATOM 599 C CA . TYR A 1 74 ? 16.853 0.022 -9.435 1.00 94.88 74 TYR A CA 1
ATOM 600 C C . TYR A 1 74 ? 16.679 1.185 -10.409 1.00 94.88 74 TYR A C 1
ATOM 602 O O . TYR A 1 74 ? 17.432 1.289 -11.374 1.00 94.88 74 TYR A O 1
ATOM 610 N N . PHE A 1 75 ? 15.733 2.081 -10.133 1.00 94.94 75 PHE A N 1
ATOM 611 C CA . PHE A 1 75 ? 15.429 3.210 -11.006 1.00 94.94 75 PHE A CA 1
ATOM 612 C C . PHE A 1 75 ? 16.172 4.499 -10.644 1.00 94.94 75 PHE A C 1
ATOM 614 O O . PHE A 1 75 ? 15.921 5.514 -11.277 1.00 94.94 75 PHE A O 1
ATOM 621 N N . LEU A 1 76 ? 17.110 4.499 -9.687 1.00 92.56 76 LEU A N 1
ATOM 622 C CA . LEU A 1 76 ? 17.749 5.720 -9.161 1.00 92.56 76 LEU A CA 1
ATOM 623 C C . LEU A 1 76 ? 18.335 6.651 -10.239 1.00 92.56 76 LEU A C 1
ATOM 625 O O . LEU A 1 76 ? 18.334 7.867 -10.079 1.00 92.56 76 LEU A O 1
ATOM 629 N N . ARG A 1 77 ? 18.853 6.086 -11.334 1.00 90.06 77 ARG A N 1
ATOM 630 C CA . ARG A 1 77 ? 19.462 6.836 -12.449 1.00 90.06 77 ARG A CA 1
ATOM 631 C C . ARG A 1 77 ? 18.573 6.899 -13.693 1.00 90.06 77 ARG A C 1
ATOM 633 O O . ARG A 1 77 ? 19.006 7.361 -14.744 1.00 90.06 77 ARG A O 1
ATOM 640 N N . SER A 1 78 ? 17.342 6.413 -13.592 1.00 84.81 78 SER A N 1
ATOM 641 C CA . SER A 1 78 ? 16.402 6.285 -14.699 1.00 84.81 78 SER A CA 1
ATOM 642 C C . SER A 1 78 ? 15.372 7.405 -14.598 1.00 84.81 78 SER A C 1
ATOM 644 O O . SER A 1 78 ? 14.343 7.211 -13.970 1.00 84.81 78 SER A O 1
ATOM 646 N N . GLY A 1 79 ? 15.645 8.567 -15.206 1.00 91.12 79 GLY A N 1
ATOM 647 C CA . GLY A 1 79 ? 14.861 9.809 -15.065 1.00 91.12 79 GLY A CA 1
ATOM 648 C C . GLY A 1 79 ? 13.345 9.625 -14.887 1.00 91.12 79 GLY A C 1
ATOM 649 O O . GLY A 1 79 ? 12.841 9.736 -13.773 1.00 91.12 79 GLY A O 1
ATOM 650 N N . PHE A 1 80 ? 12.613 9.313 -15.962 1.00 90.00 80 PHE A N 1
ATOM 651 C CA . PHE A 1 80 ? 11.1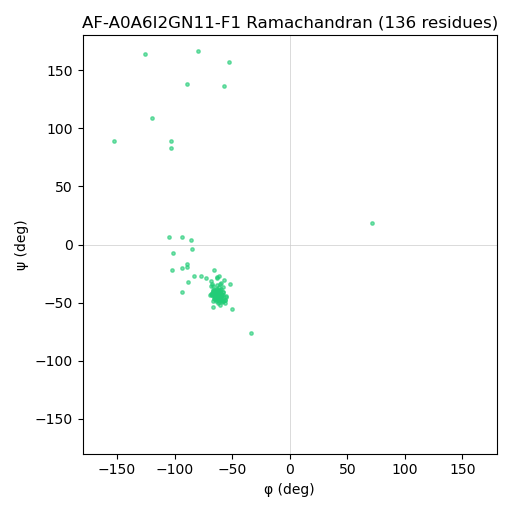57 9.115 -15.888 1.00 90.00 80 PHE A CA 1
ATOM 652 C C . PHE A 1 80 ? 10.728 7.929 -14.987 1.00 90.00 80 PHE A C 1
ATOM 654 O O . PHE A 1 80 ? 9.882 8.136 -14.115 1.00 90.00 80 PHE A O 1
ATOM 661 N N . PRO A 1 81 ? 11.315 6.716 -15.095 1.00 92.81 81 PRO A N 1
ATOM 662 C CA . PRO A 1 81 ? 10.978 5.596 -14.203 1.00 92.81 81 PRO A CA 1
ATOM 663 C C . PRO A 1 81 ? 11.173 5.875 -12.704 1.00 92.81 81 PRO A C 1
ATOM 665 O O . PRO A 1 81 ? 10.444 5.343 -11.862 1.00 92.81 81 PRO A O 1
ATOM 668 N N . TRP A 1 82 ? 12.136 6.725 -12.353 1.00 94.12 82 TRP A N 1
ATOM 669 C CA . TRP A 1 82 ? 12.367 7.149 -10.981 1.00 94.12 82 TRP A CA 1
ATOM 670 C C . TRP A 1 82 ? 11.210 7.991 -10.453 1.00 94.12 82 TRP A C 1
ATOM 672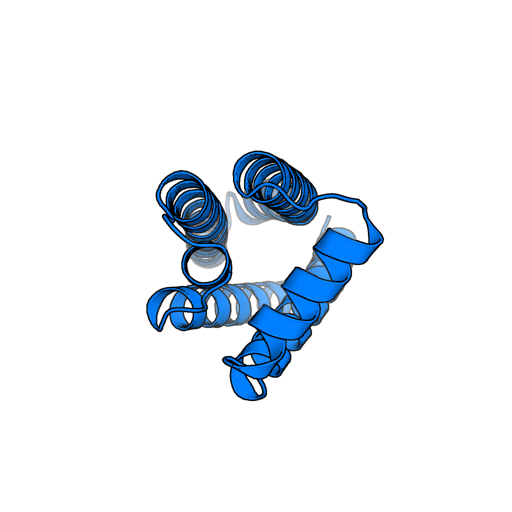 O O . TRP A 1 82 ? 10.756 7.751 -9.341 1.00 94.12 82 TRP A O 1
ATOM 682 N N . VAL A 1 83 ? 10.679 8.918 -11.258 1.00 94.31 83 VAL A N 1
ATOM 683 C CA . VAL A 1 83 ? 9.523 9.749 -10.877 1.00 94.31 83 VAL A CA 1
ATOM 684 C C . VAL A 1 83 ? 8.295 8.881 -10.607 1.00 94.31 83 VAL A C 1
ATOM 686 O O . VAL A 1 83 ? 7.624 9.069 -9.594 1.00 94.31 83 VAL A O 1
ATOM 689 N N . ILE A 1 84 ? 8.038 7.883 -11.460 1.00 95.56 84 ILE A N 1
ATOM 690 C CA . ILE A 1 84 ? 6.963 6.901 -11.239 1.00 95.56 84 ILE A CA 1
ATOM 691 C C . ILE A 1 84 ? 7.180 6.149 -9.923 1.00 95.56 84 ILE A C 1
ATOM 693 O O . ILE A 1 84 ? 6.247 5.971 -9.143 1.00 95.56 84 ILE A O 1
ATOM 697 N N . THR A 1 85 ? 8.423 5.755 -9.645 1.00 95.56 85 THR A N 1
ATOM 698 C CA . THR A 1 85 ? 8.777 5.038 -8.417 1.00 95.56 85 THR A CA 1
ATOM 699 C C . THR A 1 85 ? 8.621 5.900 -7.170 1.00 95.56 85 THR A C 1
ATOM 701 O O . THR A 1 85 ? 8.049 5.440 -6.185 1.00 95.56 85 THR A O 1
ATOM 704 N N . ALA A 1 86 ? 9.062 7.155 -7.211 1.00 95.44 86 ALA A N 1
ATOM 705 C CA . ALA A 1 86 ? 8.866 8.104 -6.127 1.00 95.44 86 ALA A CA 1
ATOM 706 C C . ALA A 1 86 ? 7.369 8.324 -5.863 1.00 95.44 86 ALA A C 1
ATOM 708 O O . ALA A 1 86 ? 6.937 8.228 -4.718 1.00 95.44 86 ALA A O 1
ATOM 709 N N . GLY A 1 87 ? 6.568 8.510 -6.919 1.00 95.38 87 GLY A N 1
ATOM 710 C CA . GLY A 1 87 ? 5.113 8.617 -6.815 1.00 95.38 87 GLY A CA 1
ATOM 711 C C . GLY A 1 87 ? 4.469 7.382 -6.182 1.00 95.38 87 GLY A C 1
ATOM 712 O O . GLY A 1 87 ? 3.622 7.520 -5.302 1.00 95.38 87 GLY A O 1
ATOM 713 N N . PHE A 1 88 ? 4.905 6.178 -6.570 1.00 95.06 88 PHE A N 1
ATOM 714 C CA . PHE A 1 88 ? 4.414 4.926 -5.989 1.00 95.06 88 PHE A CA 1
ATOM 715 C C . PHE A 1 88 ? 4.714 4.861 -4.487 1.00 95.06 88 PHE A C 1
ATOM 717 O O .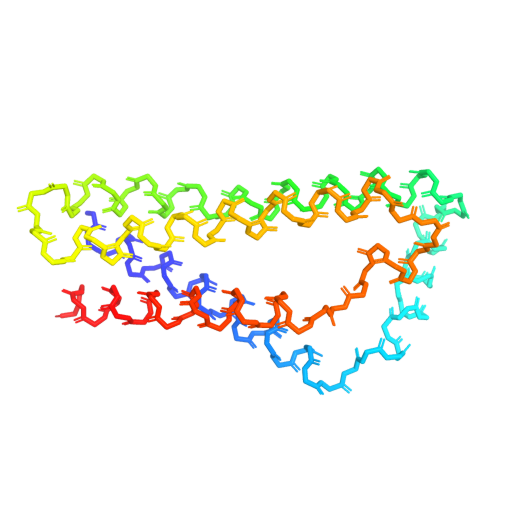 PHE A 1 88 ? 3.812 4.629 -3.683 1.00 95.06 88 PHE A O 1
ATOM 724 N N . VAL A 1 89 ? 5.964 5.132 -4.094 1.00 95.38 89 VAL A N 1
ATOM 725 C CA . VAL A 1 89 ? 6.378 5.135 -2.683 1.00 95.38 89 VAL A CA 1
ATOM 726 C C . VAL A 1 89 ? 5.590 6.172 -1.887 1.00 95.38 89 VAL A C 1
ATOM 728 O O . VAL A 1 89 ? 5.131 5.869 -0.786 1.00 95.38 89 VAL A O 1
ATOM 731 N N . THR A 1 90 ? 5.384 7.372 -2.438 1.00 95.06 90 THR A N 1
ATOM 732 C CA . THR A 1 90 ? 4.552 8.399 -1.805 1.00 95.06 90 THR A CA 1
ATOM 733 C C . THR A 1 90 ? 3.141 7.882 -1.560 1.00 95.06 90 THR A C 1
ATOM 735 O O . THR A 1 90 ? 2.672 7.984 -0.433 1.00 95.06 90 THR A O 1
ATOM 738 N N . MET A 1 91 ? 2.491 7.267 -2.552 1.00 93.88 91 MET A N 1
ATOM 739 C CA . MET A 1 91 ? 1.131 6.745 -2.383 1.00 93.88 91 MET A CA 1
ATOM 740 C C . MET A 1 91 ? 1.050 5.650 -1.316 1.00 93.88 91 MET A C 1
ATOM 742 O O . MET A 1 91 ? 0.168 5.713 -0.466 1.00 93.88 91 MET A O 1
ATOM 746 N N . VAL A 1 92 ? 2.010 4.721 -1.278 1.00 92.69 92 VAL A N 1
ATOM 747 C CA . VAL A 1 92 ? 2.084 3.678 -0.236 1.00 92.69 92 VAL A CA 1
ATOM 748 C C . VAL A 1 92 ? 2.254 4.286 1.162 1.00 92.69 92 VAL A C 1
ATOM 750 O O . VAL A 1 92 ? 1.576 3.887 2.110 1.00 92.69 92 VAL A O 1
ATOM 753 N N . VAL A 1 93 ? 3.145 5.270 1.316 1.00 92.69 93 VAL A N 1
ATOM 754 C CA . VAL A 1 93 ? 3.368 5.947 2.606 1.00 92.69 93 VAL A CA 1
ATOM 755 C C . VAL A 1 93 ? 2.135 6.747 3.025 1.00 92.69 93 VAL A C 1
ATOM 757 O O . VAL A 1 93 ? 1.775 6.761 4.207 1.00 92.69 93 VAL A O 1
ATOM 760 N N . THR A 1 94 ? 1.482 7.402 2.069 1.00 91.81 94 THR A N 1
ATOM 761 C CA . THR A 1 94 ? 0.252 8.162 2.274 1.00 91.81 94 THR A CA 1
ATOM 762 C C . THR A 1 94 ? -0.890 7.247 2.711 1.00 91.81 94 THR A C 1
ATOM 764 O O . THR A 1 94 ? -1.510 7.538 3.733 1.00 91.81 94 THR A O 1
ATOM 767 N N . ASP A 1 95 ? -1.108 6.122 2.027 1.00 89.75 95 ASP A N 1
ATOM 768 C CA . ASP A 1 95 ? -2.111 5.109 2.381 1.00 89.75 95 ASP A CA 1
ATOM 769 C C . ASP A 1 95 ? -1.913 4.590 3.810 1.00 89.75 95 ASP A C 1
ATOM 771 O O . ASP A 1 95 ? -2.818 4.632 4.648 1.00 89.75 95 ASP A O 1
ATOM 775 N N . TYR A 1 96 ? -0.678 4.197 4.135 1.00 90.75 96 TYR A N 1
ATOM 776 C CA . TYR A 1 96 ? -0.315 3.721 5.465 1.00 90.75 96 TYR A CA 1
ATOM 777 C C . TYR A 1 96 ? -0.564 4.781 6.548 1.00 90.75 96 TYR A C 1
ATOM 779 O O . TYR A 1 96 ? -1.150 4.497 7.598 1.00 90.75 96 TYR A O 1
ATOM 787 N N . SER A 1 97 ? -0.144 6.021 6.296 1.00 91.25 97 SER A N 1
ATOM 788 C CA . SER A 1 97 ? -0.277 7.122 7.255 1.00 91.25 97 SER A CA 1
ATOM 789 C C . SER A 1 97 ? -1.739 7.499 7.488 1.00 91.25 97 SER A C 1
ATOM 791 O O . SER A 1 97 ? -2.146 7.696 8.639 1.00 91.25 97 SER A O 1
ATOM 793 N N . PHE A 1 98 ? -2.543 7.566 6.423 1.00 90.56 98 PHE A N 1
ATOM 794 C CA . PHE A 1 98 ? -3.976 7.833 6.523 1.00 90.56 98 PHE A CA 1
ATOM 795 C C . PHE A 1 98 ? -4.709 6.702 7.232 1.00 90.56 98 PHE A C 1
ATOM 797 O O . PHE A 1 98 ? -5.456 6.986 8.168 1.00 90.56 98 PHE A O 1
ATOM 804 N N . SER A 1 99 ? -4.429 5.446 6.884 1.00 88.88 99 SER A N 1
ATOM 805 C CA . SER A 1 99 ? -5.005 4.272 7.545 1.00 88.88 99 SER A CA 1
ATOM 806 C C . SER A 1 99 ? -4.730 4.278 9.050 1.00 88.88 99 SER A C 1
ATOM 808 O O . SER A 1 99 ? -5.645 4.148 9.862 1.00 88.88 99 SER A O 1
ATOM 810 N N . LEU A 1 100 ? -3.484 4.534 9.465 1.00 91.38 100 LEU A N 1
ATOM 811 C CA . LEU A 1 100 ? -3.146 4.624 10.887 1.00 91.38 100 LEU A CA 1
ATOM 812 C C . LEU A 1 100 ? -3.837 5.789 11.593 1.00 91.38 100 LEU A C 1
ATOM 814 O O . LEU A 1 100 ? -4.302 5.635 12.724 1.00 91.38 100 LEU A O 1
ATOM 818 N N . LYS A 1 101 ? -3.874 6.966 10.960 1.00 91.06 101 LYS A N 1
ATOM 819 C CA . LYS A 1 101 ? -4.541 8.143 11.525 1.00 91.06 101 LYS A CA 1
ATOM 820 C C . LYS A 1 101 ? -6.036 7.880 11.695 1.00 91.06 101 LYS A C 1
ATOM 822 O O . LYS A 1 101 ? -6.588 8.198 12.744 1.00 91.06 101 LYS A O 1
ATOM 827 N N . LYS A 1 102 ? -6.658 7.254 10.700 1.00 89.69 102 LYS A N 1
ATOM 828 C CA . LYS A 1 102 ? -8.067 6.872 10.694 1.00 89.69 102 LYS A CA 1
ATOM 829 C C . LYS A 1 102 ? -8.398 5.908 11.827 1.00 89.69 102 LYS A C 1
ATOM 831 O O . LYS A 1 102 ? -9.256 6.224 12.641 1.00 89.69 102 LYS A O 1
ATOM 836 N N . ILE A 1 103 ? -7.655 4.807 11.961 1.00 88.88 103 ILE A N 1
ATOM 837 C CA . ILE A 1 103 ? -7.884 3.820 13.030 1.00 88.88 103 ILE A CA 1
ATOM 838 C C . ILE A 1 103 ? -7.716 4.453 14.422 1.00 88.88 103 ILE A C 1
ATOM 840 O O . ILE A 1 103 ? -8.487 4.164 15.337 1.00 88.88 103 ILE A O 1
ATOM 844 N N . LYS A 1 104 ? -6.729 5.343 14.597 1.00 89.38 104 LYS A N 1
ATOM 845 C CA . LYS A 1 104 ? -6.494 6.033 15.876 1.00 89.38 104 LYS A CA 1
ATOM 846 C C . LYS A 1 104 ? -7.617 7.001 16.253 1.00 89.38 104 LYS A C 1
ATOM 848 O O . LYS A 1 104 ? -7.958 7.081 17.429 1.00 89.38 104 LYS A O 1
ATOM 853 N N . LEU A 1 105 ? -8.143 7.752 15.284 1.00 90.88 105 LEU A N 1
ATOM 854 C CA . LEU A 1 105 ? -9.137 8.806 15.520 1.00 90.88 105 LEU A CA 1
ATOM 855 C C . LEU A 1 105 ? -10.590 8.314 15.479 1.00 90.88 105 LEU A C 1
ATOM 857 O O . LEU A 1 105 ? -11.465 9.027 15.965 1.00 90.88 105 LEU A O 1
ATOM 861 N N . ALA A 1 106 ? -10.846 7.132 14.917 1.00 87.00 106 ALA A N 1
ATOM 862 C CA . ALA A 1 106 ? -12.183 6.559 14.811 1.00 87.00 106 ALA A CA 1
ATOM 863 C C . ALA A 1 106 ? -12.856 6.430 16.185 1.00 87.00 106 ALA A C 1
ATOM 865 O O . ALA A 1 106 ? -12.227 5.996 17.149 1.00 87.00 106 ALA A O 1
ATOM 866 N N . LYS A 1 107 ? -14.134 6.779 16.299 1.00 87.25 107 LYS A N 1
ATOM 867 C CA . LYS A 1 107 ? -14.936 6.604 17.521 1.00 87.25 107 LYS A CA 1
ATOM 868 C C . LYS A 1 107 ? -15.712 5.293 17.523 1.00 87.25 107 LYS A C 1
ATOM 870 O O . LYS A 1 107 ? -16.059 4.813 18.595 1.00 87.25 107 LYS A O 1
ATOM 875 N N . THR A 1 108 ? -15.922 4.705 16.352 1.00 84.62 108 THR A N 1
ATOM 876 C CA . THR A 1 108 ? -16.570 3.403 16.164 1.00 84.62 108 THR A CA 1
ATOM 877 C C . THR A 1 108 ? -15.671 2.468 15.356 1.00 84.62 108 THR A C 1
ATOM 879 O O . THR A 1 108 ? -14.708 2.906 14.719 1.00 84.62 108 THR A O 1
ATOM 882 N N . LEU A 1 109 ? -15.967 1.166 15.385 1.00 78.56 109 LEU A N 1
ATOM 883 C CA . LEU A 1 109 ? -15.260 0.196 14.550 1.00 78.56 109 LEU A CA 1
ATOM 884 C C . LEU A 1 109 ? -15.503 0.478 13.064 1.00 78.56 109 LEU A C 1
ATOM 886 O O . LEU A 1 109 ? -14.553 0.497 12.287 1.00 78.56 109 LEU A O 1
ATOM 890 N N . GLU A 1 110 ? -16.751 0.772 12.696 1.00 79.25 110 GLU A N 1
ATOM 891 C CA . GLU A 1 110 ? -17.159 1.104 11.329 1.00 79.25 110 GLU A CA 1
ATOM 892 C C . GLU A 1 110 ? -16.359 2.283 10.761 1.00 79.25 110 GLU A C 1
ATOM 894 O O . GLU A 1 110 ? -15.842 2.203 9.650 1.00 79.25 110 GLU A O 1
ATOM 899 N N . GLU A 1 111 ? -16.155 3.349 11.540 1.00 80.69 111 GLU A N 1
ATOM 900 C CA . GLU A 1 111 ? -15.313 4.473 11.122 1.00 80.69 111 GLU A CA 1
ATOM 901 C C . GLU A 1 111 ? -13.866 4.038 10.853 1.00 80.69 111 GLU A C 1
ATOM 903 O O . GLU A 1 111 ? -13.265 4.483 9.869 1.00 80.69 111 GLU A O 1
ATOM 908 N N . ALA A 1 112 ? -13.316 3.147 11.687 1.00 81.50 112 ALA A N 1
ATOM 909 C CA . ALA A 1 112 ? -11.941 2.664 11.571 1.00 81.50 112 ALA A CA 1
ATOM 910 C C . ALA A 1 112 ? -11.711 1.826 10.304 1.00 81.50 112 ALA A C 1
ATOM 912 O O . ALA A 1 112 ? -10.637 1.922 9.709 1.00 81.50 112 ALA A O 1
ATOM 913 N N . ILE A 1 113 ? -12.706 1.035 9.890 1.00 77.88 113 ILE A N 1
ATOM 914 C CA . ILE A 1 113 ? -12.631 0.121 8.733 1.00 77.88 113 ILE A CA 1
ATOM 915 C C . ILE A 1 113 ? -13.314 0.657 7.473 1.00 77.88 113 ILE A C 1
ATOM 917 O O . ILE A 1 113 ? -13.228 0.023 6.421 1.00 77.88 113 ILE A O 1
ATOM 921 N N . SER A 1 114 ? -14.018 1.789 7.574 1.00 77.69 114 SER A N 1
ATOM 922 C CA . SER A 1 114 ? -14.728 2.390 6.446 1.00 77.69 114 SER A CA 1
ATOM 923 C C . SER A 1 114 ? -13.786 2.563 5.257 1.00 77.69 114 SER A C 1
ATOM 925 O O . SER A 1 114 ? -12.570 2.659 5.414 1.00 77.69 114 SER A O 1
ATOM 927 N N . VAL A 1 115 ? -14.319 2.643 4.045 1.00 78.56 115 VAL A N 1
ATOM 928 C CA . VAL A 1 115 ? -13.500 2.923 2.861 1.00 78.56 115 VAL A CA 1
ATOM 929 C C . VAL A 1 115 ? -14.008 4.202 2.230 1.00 78.56 115 VAL A C 1
ATOM 931 O O . VAL A 1 115 ? -15.103 4.242 1.670 1.00 78.56 115 VAL A O 1
ATOM 934 N N . THR A 1 116 ? -13.213 5.259 2.345 1.00 82.00 116 THR A N 1
ATOM 935 C CA . THR A 1 116 ? -13.544 6.571 1.796 1.00 82.00 116 THR A CA 1
ATOM 936 C C . THR A 1 116 ? -13.260 6.629 0.296 1.00 82.00 116 THR A C 1
ATOM 938 O O . THR A 1 116 ? -12.561 5.785 -0.269 1.00 82.00 116 THR A O 1
ATOM 941 N N . LEU A 1 117 ? -13.781 7.663 -0.369 1.00 83.44 117 LEU A N 1
ATOM 942 C CA . LEU A 1 117 ? -13.425 7.953 -1.759 1.00 83.44 117 LEU A CA 1
ATOM 943 C C . LEU A 1 117 ? -11.912 8.170 -1.922 1.00 83.44 117 LEU A C 1
ATOM 945 O O . LEU A 1 117 ? -11.334 7.734 -2.913 1.00 83.44 117 LEU A O 1
ATOM 949 N N . LEU A 1 118 ? -11.270 8.805 -0.937 1.00 85.25 118 LEU A N 1
ATOM 950 C CA . LEU A 1 118 ? -9.830 9.043 -0.952 1.00 85.25 118 LEU A CA 1
ATOM 951 C C . LEU A 1 118 ? -9.045 7.725 -0.917 1.00 85.25 118 LEU A C 1
ATOM 953 O O . LEU A 1 118 ? -8.140 7.551 -1.727 1.00 85.25 118 LEU A O 1
ATOM 957 N N . ASP A 1 119 ? -9.445 6.781 -0.059 1.00 83.75 119 ASP A N 1
ATOM 958 C CA . ASP A 1 119 ? -8.822 5.450 0.039 1.00 83.75 119 ASP A CA 1
ATOM 959 C C . ASP A 1 119 ? -8.890 4.714 -1.316 1.00 83.75 119 ASP A C 1
ATOM 961 O O . ASP A 1 119 ? -7.912 4.129 -1.780 1.00 83.75 119 ASP A O 1
ATOM 965 N N . ARG A 1 120 ? -10.029 4.822 -2.020 1.00 84.69 120 ARG A N 1
ATOM 966 C CA . ARG A 1 120 ? -10.209 4.260 -3.374 1.00 84.69 120 ARG A CA 1
ATOM 967 C C . ARG A 1 120 ? -9.264 4.884 -4.396 1.00 84.69 120 ARG A C 1
ATOM 969 O O . ARG A 1 120 ? -8.685 4.162 -5.205 1.00 84.69 120 ARG A O 1
ATOM 976 N N . ILE A 1 121 ? -9.127 6.210 -4.372 1.00 89.12 121 ILE A N 1
ATOM 977 C CA . ILE A 1 121 ? -8.247 6.943 -5.290 1.00 89.12 121 ILE A CA 1
ATOM 978 C C . ILE A 1 121 ? -6.792 6.546 -5.043 1.00 89.12 121 ILE A C 1
ATOM 980 O O . ILE A 1 121 ? -6.091 6.221 -5.997 1.00 89.12 121 ILE A O 1
ATOM 984 N N . ILE A 1 122 ? -6.350 6.517 -3.783 1.00 90.19 122 ILE A N 1
ATOM 985 C CA . ILE A 1 122 ? -4.978 6.139 -3.423 1.00 90.19 122 ILE A CA 1
ATOM 986 C C . ILE A 1 122 ? -4.674 4.717 -3.903 1.00 90.19 122 ILE A C 1
ATOM 988 O O . ILE A 1 122 ? -3.662 4.499 -4.573 1.00 90.19 122 ILE A O 1
ATOM 992 N N . LEU A 1 123 ? -5.566 3.760 -3.636 1.00 88.06 123 LEU A N 1
ATOM 993 C CA . LEU A 1 123 ? -5.390 2.368 -4.051 1.00 88.06 123 LEU A CA 1
ATOM 994 C C . LEU A 1 123 ? -5.328 2.227 -5.581 1.00 88.06 123 LEU A C 1
ATOM 996 O O . LEU A 1 123 ? -4.474 1.514 -6.111 1.00 88.06 123 LEU A O 1
ATOM 1000 N N . TRP A 1 124 ? -6.195 2.942 -6.305 1.00 90.12 124 TRP A N 1
ATOM 1001 C CA . TRP A 1 124 ? -6.210 2.933 -7.768 1.00 90.12 124 TRP A CA 1
ATOM 1002 C C . TRP A 1 124 ? -4.942 3.550 -8.366 1.00 90.12 124 TRP A C 1
ATOM 1004 O O . TRP A 1 124 ? -4.318 2.944 -9.236 1.00 90.12 124 TRP A O 1
ATOM 1014 N N . VAL A 1 125 ? -4.511 4.716 -7.874 1.00 92.44 125 VAL A N 1
ATOM 1015 C CA . VAL A 1 125 ? -3.274 5.368 -8.332 1.00 92.44 125 VAL A CA 1
ATOM 1016 C C . VAL A 1 125 ? -2.065 4.477 -8.050 1.00 92.44 125 VAL A C 1
ATOM 1018 O O . VAL A 1 125 ? -1.220 4.303 -8.926 1.00 92.44 125 VAL A O 1
ATOM 1021 N N . THR A 1 126 ? -2.002 3.855 -6.870 1.00 92.81 126 THR A N 1
ATOM 1022 C CA . THR A 1 126 ? -0.920 2.925 -6.510 1.00 92.81 126 THR A CA 1
ATOM 1023 C C . THR A 1 126 ? -0.869 1.740 -7.475 1.00 92.81 126 THR A C 1
ATOM 1025 O O . THR A 1 126 ? 0.204 1.387 -7.963 1.00 92.81 126 THR A O 1
ATOM 1028 N N . PHE A 1 127 ? -2.028 1.174 -7.826 1.00 92.12 127 PHE A N 1
ATOM 1029 C CA . PHE A 1 127 ? -2.130 0.089 -8.801 1.00 92.12 127 PHE A CA 1
ATOM 1030 C C . PHE A 1 127 ? -1.668 0.507 -10.206 1.00 92.12 127 PHE A C 1
ATOM 1032 O O . PHE A 1 127 ? -0.912 -0.222 -10.848 1.00 92.12 127 PHE A O 1
ATOM 1039 N N . VAL A 1 128 ? -2.064 1.693 -10.678 1.00 93.88 128 VAL A N 1
ATOM 1040 C CA . VAL A 1 128 ? -1.641 2.223 -11.987 1.00 93.88 128 VAL A CA 1
ATOM 1041 C C . VAL A 1 128 ? -0.130 2.445 -12.032 1.00 93.88 128 VAL A C 1
ATOM 1043 O O . VAL A 1 128 ? 0.523 2.028 -12.988 1.00 93.88 128 VAL A O 1
ATOM 1046 N N . LEU A 1 129 ? 0.449 3.059 -10.997 1.00 95.00 129 LEU A N 1
ATOM 1047 C CA . LEU A 1 129 ? 1.894 3.288 -10.920 1.00 95.00 129 LEU A CA 1
ATOM 1048 C 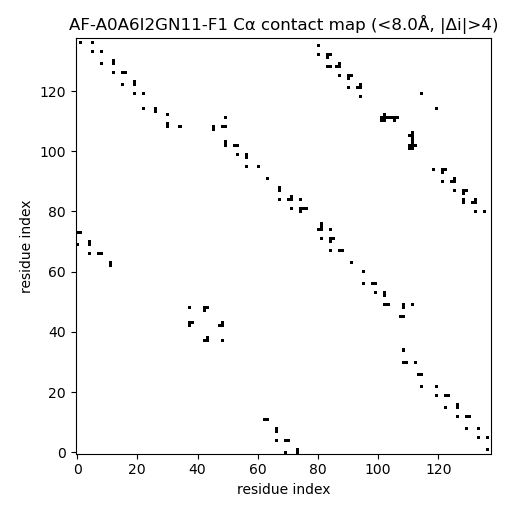C . LEU A 1 129 ? 2.670 1.965 -10.910 1.00 95.00 129 LEU A C 1
ATOM 1050 O O . LEU A 1 129 ? 3.669 1.840 -11.620 1.00 95.00 129 LEU A O 1
ATOM 1054 N N . LEU A 1 130 ? 2.166 0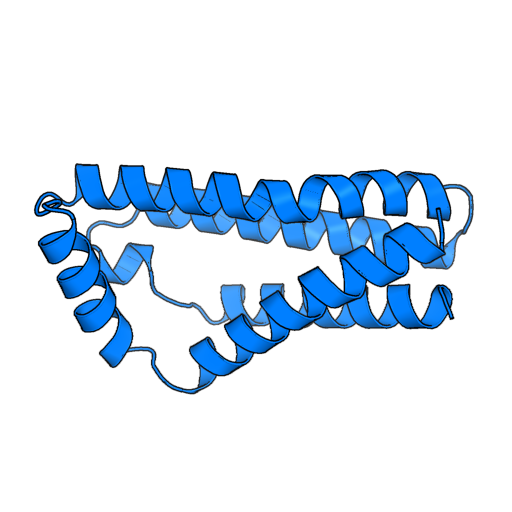.959 -10.190 1.00 94.38 130 LEU A N 1
ATOM 1055 C CA . LEU A 1 130 ? 2.731 -0.389 -10.191 1.00 94.38 130 LEU A CA 1
ATOM 1056 C C . LEU A 1 130 ? 2.684 -1.026 -11.588 1.00 94.38 130 LEU A C 1
ATOM 1058 O O . LEU A 1 130 ? 3.679 -1.588 -12.043 1.00 94.38 130 LEU A O 1
ATOM 1062 N N . ALA A 1 131 ? 1.562 -0.907 -12.303 1.00 93.62 131 ALA A N 1
ATOM 1063 C CA . ALA A 1 131 ? 1.414 -1.434 -13.661 1.00 93.62 131 ALA A CA 1
ATOM 1064 C C . ALA A 1 131 ? 2.374 -0.761 -14.660 1.00 93.62 131 ALA A C 1
ATOM 1066 O O . ALA A 1 131 ? 2.962 -1.435 -15.512 1.00 93.62 131 ALA A O 1
ATOM 1067 N N . ILE A 1 132 ? 2.594 0.552 -14.528 1.00 94.38 132 ILE A N 1
ATOM 1068 C CA . ILE A 1 132 ? 3.592 1.282 -15.323 1.00 94.38 132 ILE A CA 1
ATOM 1069 C C . ILE A 1 132 ? 4.999 0.755 -15.016 1.00 94.38 132 ILE A C 1
ATOM 1071 O O . ILE A 1 132 ? 5.757 0.473 -15.942 1.00 94.38 132 ILE A O 1
ATOM 1075 N N . GLN A 1 133 ? 5.351 0.561 -13.740 1.00 93.81 133 GLN A N 1
ATOM 1076 C CA . GLN A 1 133 ? 6.651 -0.006 -13.363 1.00 93.81 133 GLN A CA 1
ATOM 1077 C C . GLN A 1 133 ? 6.847 -1.418 -13.919 1.00 93.81 133 GLN A C 1
ATOM 1079 O O . GLN A 1 133 ? 7.919 -1.710 -14.441 1.00 93.81 133 GLN A O 1
ATOM 1084 N N . VAL A 1 134 ? 5.825 -2.279 -13.862 1.00 93.50 134 VAL A N 1
ATOM 1085 C CA . VAL A 1 134 ? 5.866 -3.613 -14.483 1.00 93.50 134 VAL A CA 1
ATOM 1086 C C . VAL A 1 134 ? 6.104 -3.500 -15.985 1.00 93.50 134 VAL A C 1
ATOM 1088 O O . VAL A 1 134 ? 6.966 -4.199 -16.501 1.00 93.50 134 VAL A O 1
ATOM 1091 N N . SER A 1 135 ? 5.415 -2.583 -16.666 1.00 93.25 135 SER A N 1
ATOM 1092 C CA . S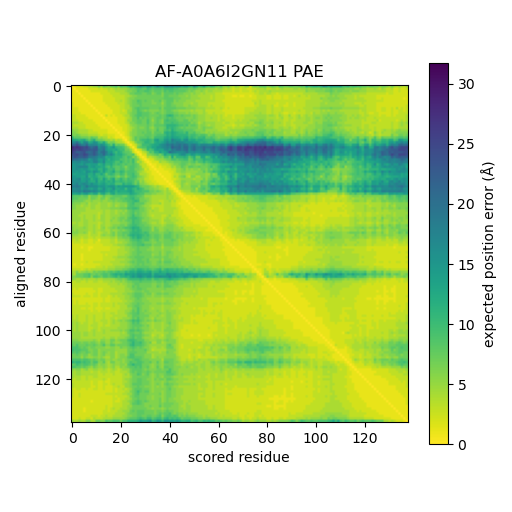ER A 1 135 ? 5.578 -2.365 -18.109 1.00 93.25 135 SER A CA 1
ATOM 1093 C C . SER A 1 135 ? 6.997 -1.923 -18.479 1.00 93.25 135 SER A C 1
ATOM 1095 O O . SER A 1 135 ? 7.520 -2.348 -19.498 1.00 93.25 135 SER A O 1
ATOM 1097 N N . ILE A 1 136 ? 7.648 -1.112 -17.637 1.00 92.69 136 ILE A N 1
ATOM 1098 C CA . ILE A 1 136 ? 9.054 -0.701 -17.810 1.00 92.69 136 ILE A CA 1
ATOM 1099 C C . ILE A 1 136 ? 10.024 -1.860 -17.509 1.00 92.69 136 ILE A C 1
ATOM 1101 O O . ILE A 1 136 ? 11.140 -1.903 -18.024 1.00 92.69 136 ILE A O 1
ATOM 1105 N N . LEU A 1 137 ? 9.630 -2.781 -16.627 1.00 91.06 137 LEU A N 1
ATOM 1106 C CA . LEU A 1 137 ? 10.413 -3.954 -16.242 1.00 91.06 137 LEU A CA 1
ATOM 1107 C C . LEU A 1 137 ? 10.228 -5.148 -17.191 1.00 91.06 137 LEU A C 1
ATOM 1109 O O . LEU A 1 137 ? 10.895 -6.158 -16.965 1.00 91.06 137 LEU A O 1
ATOM 1113 N N . LEU A 1 138 ? 9.360 -5.092 -18.203 1.00 89.12 138 LEU A N 1
ATOM 1114 C CA . LEU A 1 138 ? 9.198 -6.110 -19.256 1.00 89.12 138 LEU A CA 1
ATOM 1115 C C . LEU A 1 138 ? 10.021 -5.737 -20.497 1.00 89.12 138 LEU A C 1
ATOM 1117 O O . LEU A 1 138 ? 10.660 -6.665 -21.046 1.00 89.12 138 LEU A O 1
#

Radius of gyration: 16.55 Å; Cα contacts (8 Å, |Δi|>4): 96; chains: 1; bounding box: 42×25×43 Å

Nearest PDB structures (foldseek):
  2xra-assembly1_A  TM=3.058E-01  e=1.739E+00  synthetic construct
  6egc-assembly1_A  TM=4.656E-01  e=7.641E+00  synthetic construct

Foldseek 3Di:
DLVVLLVLLVVVLVVLVVVLVVLVPDLPVVLVVLCVVCVVVVNNDLVSSLVVQLVVLVVVLVSCVVNLVVQCVVCVVPVPSNVLSVVLVVLSVVLSVVLNVQSVPDPDPSSSPGQDPVNSVSSVSNSVSSVVNSVVSD

Sequence (138 aa):
MRIFLLIQALVLGAFHAYSLSAIRDKAIDRSVEFEEMFNALGKTDLVEQKVFLIRTTRWMSLLFLPYCVFSMTYFLRSGFPWVITAGFVTMVVTDYSFSLKKIKLAKTLEEAISVTLLDRIILWVTFVLLAIQVSILL

Mean predicted aligned error: 5.56 Å

pLDDT: mean 85.24, std 10.11, range [49.94, 95.56]

Solvent-accessible surface area (backbone atoms only — not comparable to full-atom values): 7634 Å² total; per-residue (Å²): 108,68,69,59,48,52,55,46,49,51,56,53,47,52,52,49,51,52,51,54,54,49,65,74,75,45,77,70,64,45,49,57,56,48,51,52,52,31,48,76,70,71,36,81,48,69,67,56,44,38,53,48,51,53,52,50,54,52,57,57,53,56,69,49,48,60,51,50,54,54,48,48,64,71,24,67,86,36,72,69,63,29,53,48,42,53,53,32,46,48,38,55,53,48,51,53,53,50,51,52,51,40,38,71,69,38,91,46,70,56,61,39,70,56,81,51,74,65,56,53,50,46,54,50,53,36,51,52,38,49,51,51,52,50,62,74,70,106

Organism: NCBI:txid2664442

Secondary structure (DSSP, 8-state):
-HHHHHHHHHHHHHHHHHHHHHHHH-SSHHHHHHHHHHHHTT--SHHHHHHHHHHHHHHHHHHHHHHHHHHHHHTTT-HHHHHHHHHHHHHHHHHHHHHHHHHHH-SSHHHHH---HHHHHHHHHHHHHHHHHHHHT-